Protein AF-A0A5C7PJK4-F1 (afdb_monomer_lite)

Sequence (68 aa):
MAQQYISINVGKDGFKDSDFTTGTSSTAGDDIELRYNDATVLSKKQLIIALEALER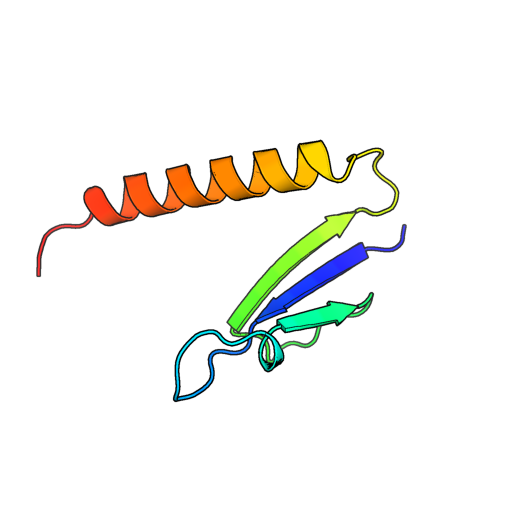RVISKATQLPKI

Radius of gyration: 14.39 Å; chains: 1; bounding box: 29×28×35 Å

Foldseek 3Di:
DQKKKWFFAADPVGDDPVRIDIDRDDDPRTPDMDIDDPPDPCDPVNVVVVVVVVVCVVVVVVVVDDDD

pLDDT: mean 74.58, std 10.15, range [50.88, 86.62]

Secondary structure (DSSP, 8-state):
-PEEEEEE--BTTB--GGGEEEESS--TT-SEEEEEETTS---HHHHHHHHHHHHHHHHHHHTTSPP-

Structure (mmCIF, N/CA/C/O backbone):
data_AF-A0A5C7PJK4-F1
#
_entry.id   AF-A0A5C7PJK4-F1
#
loop_
_atom_site.group_PDB
_atom_site.id
_atom_site.type_symbol
_atom_site.label_atom_id
_atom_site.label_alt_id
_atom_site.label_comp_id
_atom_site.label_asym_id
_atom_site.label_entity_id
_atom_site.label_seq_id
_atom_site.pdbx_PDB_ins_code
_atom_site.Cartn_x
_atom_site.Cartn_y
_atom_site.Cartn_z
_atom_site.occupancy
_atom_site.B_iso_or_equiv
_atom_site.auth_seq_id
_atom_site.auth_comp_id
_atom_site.auth_asym_id
_atom_site.auth_atom_id
_atom_site.pdbx_PDB_model_num
ATOM 1 N N . MET A 1 1 ? 3.867 -12.715 -15.032 1.00 53.06 1 MET A N 1
ATOM 2 C CA . MET A 1 1 ? 3.451 -11.452 -14.385 1.00 53.06 1 MET A CA 1
ATOM 3 C C . MET A 1 1 ? 3.622 -11.653 -12.888 1.00 53.06 1 MET A C 1
ATOM 5 O O . MET A 1 1 ? 2.760 -12.279 -12.282 1.00 53.06 1 MET A O 1
ATOM 9 N N . ALA A 1 2 ? 4.770 -11.274 -12.322 1.00 56.66 2 ALA A N 1
ATOM 10 C CA . ALA A 1 2 ? 4.990 -11.413 -10.884 1.00 56.66 2 ALA A CA 1
ATOM 11 C C . ALA A 1 2 ? 4.186 -10.317 -10.169 1.00 56.66 2 ALA A C 1
ATOM 13 O O . ALA A 1 2 ? 4.366 -9.131 -10.442 1.00 56.66 2 ALA A O 1
ATOM 14 N N . GLN A 1 3 ? 3.243 -10.714 -9.317 1.00 68.25 3 GLN A N 1
ATOM 15 C CA . GLN A 1 3 ? 2.559 -9.783 -8.426 1.00 68.25 3 GLN A CA 1
ATOM 16 C C . GLN A 1 3 ? 3.439 -9.646 -7.190 1.00 68.25 3 GLN A C 1
ATOM 18 O O . GLN A 1 3 ? 3.686 -10.641 -6.512 1.00 68.25 3 GLN A O 1
ATOM 23 N N . GLN A 1 4 ? 3.948 -8.445 -6.937 1.00 78.31 4 GLN A N 1
ATOM 24 C CA . GLN A 1 4 ? 4.592 -8.141 -5.667 1.00 78.31 4 GLN A CA 1
ATOM 25 C C . GLN A 1 4 ? 3.521 -7.659 -4.692 1.00 78.31 4 GLN A C 1
ATOM 27 O O . GLN A 1 4 ? 2.521 -7.052 -5.095 1.00 78.31 4 GLN A O 1
ATOM 32 N N . TYR A 1 5 ? 3.719 -7.940 -3.412 1.00 82.69 5 TYR A N 1
ATOM 33 C CA . TYR A 1 5 ? 2.844 -7.434 -2.368 1.00 82.69 5 TYR A CA 1
ATOM 34 C C . TYR A 1 5 ? 3.651 -6.882 -1.198 1.00 82.69 5 TYR A C 1
ATOM 36 O O . TYR A 1 5 ? 4.767 -7.329 -0.925 1.00 82.69 5 TYR A O 1
ATOM 44 N N . ILE A 1 6 ? 3.053 -5.895 -0.540 1.00 83.31 6 ILE A N 1
ATOM 45 C CA . ILE A 1 6 ? 3.410 -5.427 0.794 1.00 83.31 6 ILE A CA 1
ATOM 46 C C . ILE A 1 6 ? 2.182 -5.698 1.655 1.00 83.31 6 ILE A C 1
ATOM 48 O O . ILE A 1 6 ? 1.094 -5.232 1.315 1.00 83.31 6 ILE A O 1
ATOM 52 N N . SER A 1 7 ? 2.333 -6.443 2.739 1.00 85.00 7 SER A N 1
ATOM 53 C CA . SER A 1 7 ? 1.261 -6.674 3.701 1.00 85.00 7 SER A CA 1
ATOM 54 C C . SER A 1 7 ? 1.674 -6.288 5.111 1.00 85.00 7 SER A C 1
ATOM 56 O O . SER A 1 7 ? 2.862 -6.135 5.400 1.00 85.00 7 SER A O 1
ATOM 58 N N . ILE A 1 8 ? 0.676 -6.076 5.963 1.00 84.75 8 ILE A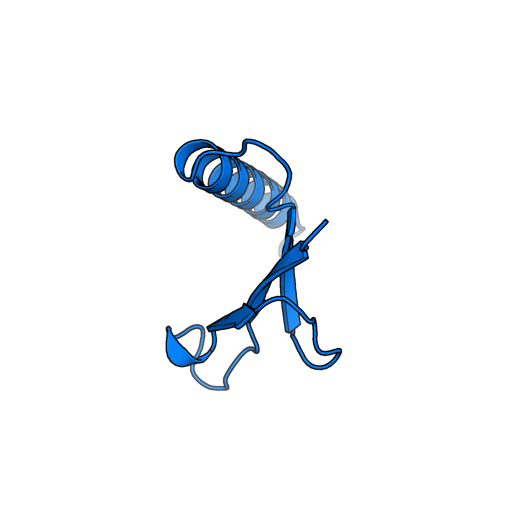 N 1
ATOM 59 C CA . ILE A 1 8 ? 0.836 -5.784 7.382 1.00 84.75 8 ILE A CA 1
ATOM 60 C C . ILE A 1 8 ? -0.095 -6.674 8.186 1.00 84.75 8 ILE A C 1
ATOM 62 O O . ILE A 1 8 ? -1.288 -6.767 7.879 1.00 84.75 8 ILE A O 1
ATOM 66 N N . ASN A 1 9 ? 0.442 -7.193 9.287 1.00 79.44 9 ASN A N 1
ATOM 67 C CA . ASN A 1 9 ? -0.328 -7.871 10.319 1.00 79.44 9 ASN A CA 1
ATOM 68 C C . ASN A 1 9 ? -0.229 -7.007 11.578 1.00 79.44 9 ASN A C 1
ATOM 70 O O . ASN A 1 9 ? 0.864 -6.755 12.083 1.00 79.44 9 ASN A O 1
ATOM 74 N N . VAL A 1 10 ? -1.356 -6.490 12.056 1.00 73.50 10 VAL A N 1
ATOM 75 C CA . VAL A 1 10 ? -1.414 -5.550 13.173 1.00 73.50 10 VAL A CA 1
ATOM 76 C C . VAL A 1 10 ? -0.967 -6.263 14.447 1.00 73.50 10 VAL A C 1
ATOM 78 O O . VAL A 1 10 ? -1.679 -7.090 15.022 1.00 73.50 10 VAL A O 1
ATOM 81 N N . GLY A 1 11 ? 0.232 -5.923 14.915 1.00 65.81 11 GLY A N 1
ATOM 82 C CA . GLY A 1 11 ? 0.718 -6.336 16.222 1.00 65.81 11 GLY A CA 1
ATOM 83 C C . GLY A 1 11 ? -0.029 -5.629 17.357 1.00 65.81 11 GLY A C 1
ATOM 84 O O . GLY A 1 11 ? -0.594 -4.548 17.196 1.00 65.81 11 GLY A O 1
ATOM 85 N N . LYS A 1 12 ? 0.023 -6.212 18.562 1.00 58.12 12 LYS A N 1
ATOM 86 C CA . LYS A 1 12 ? -0.545 -5.616 19.790 1.00 58.12 12 LYS A CA 1
ATOM 87 C C . LYS A 1 12 ? 0.006 -4.212 20.116 1.00 58.12 12 LYS A C 1
ATOM 89 O O . LYS A 1 12 ? -0.644 -3.485 20.859 1.00 58.12 12 LYS A O 1
ATOM 94 N N . ASP A 1 13 ? 1.167 -3.850 19.565 1.00 67.19 13 ASP A N 1
ATOM 95 C CA . ASP A 1 13 ? 1.936 -2.645 19.911 1.00 67.19 13 ASP A CA 1
ATOM 96 C C . ASP A 1 13 ? 1.876 -1.535 18.837 1.00 67.19 13 ASP A C 1
ATOM 98 O O . ASP A 1 13 ? 2.645 -0.576 18.900 1.00 67.19 13 ASP A O 1
ATOM 102 N N . GLY A 1 14 ? 0.981 -1.644 17.848 1.00 69.25 14 GLY A N 1
ATOM 103 C CA . GLY A 1 14 ? 0.887 -0.710 16.715 1.00 69.25 14 GLY A CA 1
ATOM 104 C C . GLY A 1 14 ? 1.671 -1.175 15.483 1.00 69.25 14 GLY A C 1
ATOM 105 O O . GLY A 1 14 ? 2.031 -2.342 15.403 1.00 69.25 14 GLY A O 1
ATOM 106 N N . PHE A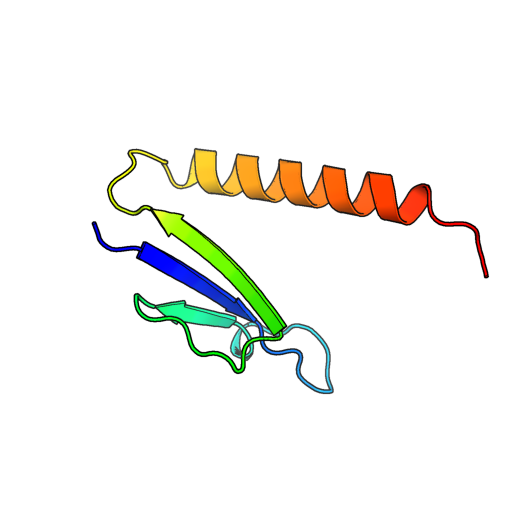 1 15 ? 1.902 -0.270 14.520 1.00 77.69 15 PHE A N 1
ATOM 107 C CA . PHE A 1 15 ? 2.654 -0.558 13.290 1.00 77.69 15 PHE A CA 1
ATOM 108 C C . PHE A 1 15 ? 4.159 -0.351 13.511 1.00 77.69 15 PHE A C 1
ATOM 110 O O . PHE A 1 15 ? 4.607 0.785 13.684 1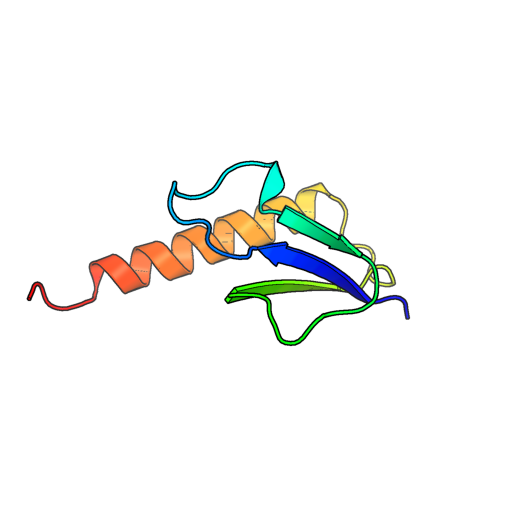.00 77.69 15 PHE A O 1
ATOM 117 N N . LYS A 1 16 ? 4.942 -1.429 13.472 1.00 83.75 16 LYS A N 1
ATOM 118 C CA . LYS A 1 16 ? 6.419 -1.401 13.452 1.00 83.75 16 LYS A CA 1
ATOM 119 C C . LYS A 1 16 ? 6.939 -2.049 12.174 1.00 83.75 16 LYS A C 1
ATOM 121 O O . LYS A 1 16 ? 6.263 -2.884 11.588 1.00 83.75 16 LYS A O 1
ATOM 126 N N . ASP A 1 17 ? 8.164 -1.717 11.765 1.00 80.38 17 ASP A N 1
ATOM 127 C CA . ASP A 1 17 ? 8.758 -2.231 10.518 1.00 80.38 17 ASP A CA 1
ATOM 128 C C . ASP A 1 17 ? 8.736 -3.766 10.418 1.00 80.38 17 ASP A C 1
ATOM 130 O O . ASP A 1 17 ? 8.580 -4.314 9.332 1.00 80.38 17 ASP A O 1
ATOM 134 N N . SER A 1 18 ? 8.836 -4.474 11.549 1.00 82.62 18 SER A N 1
ATOM 135 C CA . SER A 1 18 ? 8.771 -5.940 11.590 1.00 82.62 18 SER A CA 1
ATOM 136 C C . SER A 1 18 ? 7.396 -6.524 11.262 1.00 82.62 18 SER A C 1
ATOM 138 O O . SER A 1 18 ? 7.299 -7.725 11.035 1.00 82.62 18 SER A O 1
ATOM 140 N N . ASP A 1 19 ? 6.341 -5.711 11.296 1.00 81.50 19 ASP A N 1
ATOM 141 C CA . ASP A 1 19 ? 4.979 -6.138 10.968 1.00 81.50 19 ASP A CA 1
ATOM 142 C C . ASP A 1 19 ? 4.734 -6.141 9.454 1.00 81.50 19 ASP A C 1
ATOM 144 O O . ASP A 1 19 ? 3.713 -6.655 8.997 1.00 81.50 19 ASP A O 1
ATOM 148 N N . PHE A 1 20 ? 5.657 -5.567 8.673 1.00 84.25 20 PHE A N 1
ATOM 149 C CA . PHE A 1 20 ? 5.562 -5.507 7.224 1.00 84.25 20 PHE A CA 1
ATOM 150 C C . PHE A 1 20 ? 6.191 -6.743 6.589 1.00 84.25 20 PHE A C 1
ATOM 152 O O . PHE A 1 20 ? 7.370 -7.043 6.791 1.00 84.25 20 PHE A O 1
ATOM 159 N N . THR A 1 21 ? 5.424 -7.415 5.738 1.00 85.06 21 THR A N 1
ATOM 160 C CA . THR A 1 21 ? 5.908 -8.526 4.916 1.00 85.06 21 THR A CA 1
ATOM 161 C C . THR A 1 21 ? 5.925 -8.108 3.453 1.00 85.06 21 THR A C 1
ATOM 163 O O . THR A 1 21 ? 5.008 -7.449 2.968 1.00 85.06 21 THR A O 1
ATOM 166 N N . THR A 1 22 ? 6.983 -8.483 2.731 1.00 83.94 22 THR A N 1
ATOM 167 C CA . THR A 1 22 ? 7.058 -8.305 1.275 1.00 83.94 22 THR A CA 1
ATOM 168 C C . THR A 1 22 ? 7.329 -9.636 0.599 1.00 83.94 22 THR A C 1
ATOM 170 O O . THR A 1 22 ? 8.063 -10.472 1.127 1.00 83.94 22 THR A O 1
ATOM 173 N N . GLY A 1 23 ? 6.745 -9.851 -0.576 1.00 80.69 23 GLY A N 1
ATOM 174 C CA . GLY A 1 23 ? 6.941 -11.103 -1.294 1.00 80.69 23 GLY A CA 1
ATOM 175 C C . GLY A 1 23 ? 6.227 -11.155 -2.635 1.00 80.69 23 GLY A C 1
ATOM 176 O O . GLY A 1 23 ? 5.787 -10.141 -3.177 1.00 80.69 23 GLY A O 1
ATOM 177 N N . THR A 1 24 ? 6.120 -12.370 -3.175 1.00 79.31 24 THR A N 1
ATOM 178 C CA . THR A 1 24 ? 5.440 -12.655 -4.453 1.00 79.31 24 THR A CA 1
ATOM 179 C C . THR A 1 24 ? 4.261 -13.629 -4.318 1.00 79.31 24 THR A C 1
ATOM 181 O O . THR A 1 24 ? 3.595 -13.941 -5.304 1.00 79.31 24 THR A O 1
ATOM 184 N N . SER A 1 25 ? 3.969 -14.085 -3.094 1.00 73.50 25 SER A N 1
ATOM 185 C CA . SER A 1 25 ? 2.841 -14.956 -2.750 1.00 73.50 25 SER A CA 1
ATOM 186 C C . SER A 1 25 ? 2.141 -14.471 -1.478 1.00 73.50 25 SER A C 1
ATOM 188 O O . SER A 1 25 ? 2.736 -14.507 -0.408 1.00 73.50 25 SER A O 1
ATOM 190 N N . SER A 1 26 ? 0.886 -14.048 -1.606 1.00 69.38 26 SER A N 1
ATOM 191 C CA . SER A 1 26 ? 0.051 -13.574 -0.494 1.00 69.38 26 SER A CA 1
ATOM 192 C C . SER A 1 26 ? -0.356 -14.701 0.462 1.00 69.38 26 SER A C 1
ATOM 194 O O . SER A 1 26 ? -0.619 -15.826 0.021 1.00 69.38 26 SER A O 1
ATOM 196 N N . THR A 1 27 ? -0.473 -14.379 1.750 1.00 66.81 27 THR A N 1
ATOM 197 C CA . THR A 1 27 ? -1.041 -15.245 2.789 1.00 66.81 27 THR A CA 1
ATOM 198 C C . THR A 1 27 ? -2.379 -14.694 3.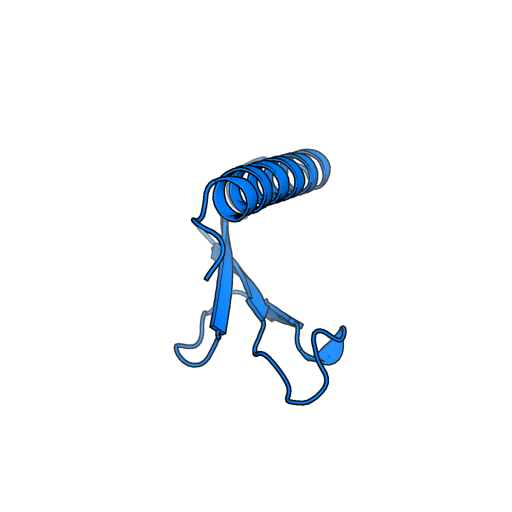283 1.00 66.81 27 THR A C 1
ATOM 200 O O . THR A 1 27 ? -2.521 -13.507 3.535 1.00 66.81 27 THR A O 1
ATOM 203 N N . ALA A 1 28 ? -3.379 -15.561 3.482 1.00 69.19 28 ALA A N 1
ATOM 204 C CA . ALA A 1 28 ? -4.724 -15.162 3.932 1.00 69.19 28 ALA A CA 1
ATOM 205 C C . ALA A 1 28 ? -4.795 -14.645 5.389 1.00 69.19 28 ALA A C 1
ATOM 207 O O . ALA A 1 28 ? -5.889 -14.425 5.901 1.00 69.19 28 ALA A O 1
ATOM 208 N N . GLY A 1 29 ? -3.655 -14.524 6.071 1.00 72.69 29 GLY A N 1
ATOM 209 C CA . GLY A 1 29 ? -3.560 -14.105 7.468 1.00 72.69 29 GLY A CA 1
ATOM 210 C C . GLY A 1 29 ? -3.245 -12.624 7.659 1.00 72.69 29 GLY A C 1
ATOM 211 O O . GLY A 1 29 ? -3.085 -12.214 8.805 1.00 72.69 29 GLY A O 1
ATOM 212 N N . ASP A 1 30 ? -3.125 -11.855 6.577 1.00 77.50 30 ASP A N 1
ATOM 213 C CA . ASP A 1 30 ? -2.662 -10.474 6.650 1.00 77.50 30 ASP A CA 1
ATOM 214 C C . ASP A 1 30 ? -3.838 -9.497 6.774 1.00 77.50 30 ASP A C 1
ATOM 216 O O . ASP A 1 30 ? -4.840 -9.625 6.066 1.00 77.50 30 ASP A O 1
ATOM 220 N N . ASP A 1 31 ? -3.728 -8.515 7.673 1.00 79.56 31 ASP A N 1
ATOM 221 C CA . ASP A 1 31 ? -4.825 -7.584 7.978 1.00 79.56 31 ASP A CA 1
ATOM 222 C C . ASP A 1 31 ? -5.030 -6.553 6.863 1.00 79.56 31 ASP A C 1
ATOM 224 O O . ASP A 1 31 ? -6.157 -6.173 6.534 1.00 79.56 31 ASP A O 1
ATOM 228 N N . ILE A 1 32 ? -3.927 -6.080 6.280 1.00 80.81 32 ILE A N 1
ATOM 229 C CA . ILE A 1 32 ? -3.924 -5.151 5.151 1.00 80.81 32 ILE A CA 1
ATOM 230 C C . ILE A 1 32 ? -2.904 -5.643 4.134 1.00 80.81 32 ILE A C 1
ATOM 232 O O . ILE A 1 32 ? -1.760 -5.922 4.477 1.00 80.81 32 ILE A O 1
ATOM 236 N N . GLU A 1 33 ? -3.294 -5.674 2.863 1.00 83.19 33 GLU A N 1
ATOM 237 C CA . GLU A 1 33 ? -2.410 -6.060 1.771 1.00 83.19 33 GLU A CA 1
ATOM 238 C C . GLU A 1 33 ? -2.504 -5.080 0.601 1.00 83.19 33 GLU A C 1
ATOM 240 O O . GLU A 1 33 ? -3.590 -4.727 0.131 1.00 83.19 33 GLU A O 1
ATOM 245 N N . LEU A 1 34 ? -1.342 -4.668 0.098 1.00 80.94 34 LEU A N 1
ATOM 246 C CA . LEU A 1 34 ? -1.194 -3.827 -1.075 1.00 80.94 34 LEU A CA 1
ATOM 247 C C . LEU A 1 34 ? -0.426 -4.589 -2.153 1.00 80.94 34 LEU A C 1
ATOM 249 O O . LEU A 1 34 ? 0.770 -4.851 -2.031 1.00 80.94 34 LEU A O 1
ATOM 253 N N . ARG A 1 35 ? -1.130 -4.935 -3.233 1.00 81.25 35 ARG A N 1
ATOM 254 C CA . ARG A 1 35 ? -0.554 -5.619 -4.395 1.00 81.25 35 ARG A CA 1
ATOM 255 C C . ARG A 1 35 ? -0.231 -4.632 -5.500 1.00 81.25 35 ARG A C 1
ATOM 257 O O . ARG A 1 35 ? -1.057 -3.789 -5.849 1.00 81.25 35 ARG A O 1
ATOM 264 N N . TYR A 1 36 ? 0.935 -4.796 -6.107 1.00 77.25 36 TYR A N 1
ATOM 265 C CA . TYR A 1 36 ? 1.322 -4.062 -7.303 1.00 77.25 36 TYR A CA 1
ATOM 266 C C . TYR A 1 36 ? 1.958 -5.000 -8.325 1.00 77.25 36 TYR A C 1
ATOM 268 O O . TYR A 1 36 ? 2.584 -6.013 -8.007 1.00 77.25 36 TYR A O 1
ATOM 276 N N . ASN A 1 37 ? 1.737 -4.686 -9.597 1.00 75.38 37 ASN A N 1
ATOM 277 C CA . ASN A 1 37 ? 2.239 -5.501 -10.688 1.00 75.38 37 ASN A CA 1
ATOM 278 C C . ASN A 1 37 ? 3.664 -5.060 -11.038 1.00 75.38 37 ASN A C 1
ATOM 280 O O . ASN A 1 37 ? 3.865 -3.950 -11.529 1.00 75.38 37 ASN A O 1
ATOM 284 N N . ASP A 1 38 ? 4.639 -5.942 -10.835 1.00 67.25 38 ASP A N 1
ATOM 285 C CA . ASP A 1 38 ? 6.043 -5.699 -11.197 1.00 67.25 38 ASP A CA 1
ATOM 286 C C . ASP A 1 38 ? 6.231 -5.597 -12.722 1.00 67.25 38 ASP A C 1
ATOM 288 O O . ASP A 1 38 ? 7.129 -4.936 -13.229 1.00 67.25 38 ASP A O 1
ATOM 292 N N . ALA A 1 39 ? 5.320 -6.199 -13.495 1.00 58.12 39 ALA A N 1
ATOM 293 C CA . ALA A 1 39 ? 5.350 -6.109 -14.953 1.00 58.12 39 ALA A CA 1
ATOM 294 C C . ALA A 1 39 ? 4.848 -4.759 -15.495 1.00 58.12 39 ALA A C 1
ATOM 296 O O . ALA A 1 39 ? 4.931 -4.512 -16.698 1.00 58.12 39 ALA A O 1
ATOM 297 N N . THR A 1 40 ? 4.302 -3.890 -14.638 1.00 60.47 40 THR A N 1
ATOM 298 C CA . THR A 1 40 ? 3.956 -2.520 -15.027 1.00 60.47 40 THR A CA 1
ATOM 299 C C . THR A 1 40 ? 5.084 -1.576 -14.647 1.00 60.47 40 THR A C 1
ATOM 301 O O . THR A 1 40 ? 5.615 -1.658 -13.548 1.00 60.47 40 THR A O 1
ATOM 304 N N . VAL A 1 41 ? 5.417 -0.659 -15.562 1.00 60.84 41 VAL A N 1
ATOM 305 C CA . VAL A 1 41 ? 6.462 0.384 -15.479 1.00 60.84 41 VAL A CA 1
ATOM 306 C C . VAL A 1 41 ? 6.138 1.441 -14.406 1.00 60.84 41 VAL A C 1
ATOM 308 O O . VAL A 1 41 ? 6.252 2.643 -14.631 1.00 60.84 41 VAL A O 1
ATOM 311 N N . LEU A 1 42 ? 5.648 1.036 -13.239 1.00 68.31 42 LEU A N 1
ATOM 312 C CA . LEU A 1 42 ? 5.468 1.938 -12.120 1.00 68.31 42 LEU A CA 1
ATOM 313 C C . LEU A 1 42 ? 6.838 2.138 -11.490 1.00 68.31 42 LEU A C 1
ATOM 315 O O . LEU A 1 42 ? 7.361 1.297 -10.764 1.00 68.31 42 LEU A O 1
ATOM 319 N N . SER A 1 43 ? 7.439 3.283 -11.792 1.00 73.81 43 SER A N 1
ATOM 320 C CA . SER A 1 43 ? 8.603 3.744 -11.048 1.00 73.81 43 SER A CA 1
ATOM 321 C C . SER A 1 43 ? 8.265 3.815 -9.555 1.00 73.81 43 SER A C 1
ATOM 323 O O . SER A 1 43 ? 7.126 4.108 -9.178 1.00 73.81 43 SER A O 1
ATOM 325 N N . LYS A 1 44 ? 9.271 3.646 -8.686 1.00 72.62 44 LYS A N 1
ATOM 326 C CA . LYS A 1 44 ? 9.118 3.843 -7.230 1.00 72.62 44 LYS A CA 1
ATOM 327 C C . LYS A 1 44 ? 8.398 5.157 -6.892 1.00 72.62 44 LYS A C 1
ATOM 329 O O . LYS A 1 44 ? 7.590 5.205 -5.974 1.00 72.62 44 LYS A O 1
ATOM 334 N N . LYS A 1 45 ? 8.633 6.209 -7.687 1.00 78.88 45 LYS A N 1
ATOM 335 C CA . LYS A 1 45 ? 7.959 7.506 -7.563 1.00 78.88 45 LYS A CA 1
ATOM 336 C C . LYS A 1 45 ? 6.443 7.413 -7.770 1.00 78.88 45 LYS A C 1
ATOM 338 O O . LYS A 1 45 ? 5.693 8.010 -7.009 1.00 78.88 45 LYS A O 1
ATOM 343 N N . GLN A 1 46 ? 5.984 6.684 -8.785 1.00 81.06 46 GLN A N 1
ATOM 344 C CA . GLN A 1 46 ? 4.550 6.510 -9.041 1.00 81.06 46 GLN A CA 1
ATOM 345 C C . GLN A 1 46 ? 3.877 5.661 -7.961 1.00 81.06 46 GLN A C 1
ATOM 347 O O . GLN A 1 46 ? 2.743 5.960 -7.596 1.00 81.06 46 GLN A O 1
ATOM 352 N N . LEU A 1 47 ? 4.580 4.662 -7.414 1.00 79.00 47 LEU A N 1
ATOM 353 C CA . LEU A 1 47 ? 4.089 3.894 -6.269 1.00 79.00 47 LEU A CA 1
ATOM 354 C C . LEU A 1 47 ? 3.871 4.799 -5.046 1.00 79.00 47 LEU A C 1
ATOM 356 O O . LEU A 1 47 ? 2.797 4.766 -4.456 1.00 79.00 47 LEU A O 1
ATOM 360 N N . ILE A 1 48 ? 4.833 5.670 -4.724 1.00 83.25 48 ILE A N 1
ATOM 361 C CA . ILE A 1 48 ? 4.704 6.640 -3.621 1.00 83.25 48 ILE A CA 1
ATOM 362 C C . ILE A 1 48 ? 3.516 7.586 -3.851 1.00 83.25 48 ILE A C 1
ATOM 364 O O . ILE A 1 48 ? 2.680 7.743 -2.968 1.00 83.25 48 ILE A O 1
ATOM 368 N N . ILE A 1 49 ? 3.376 8.153 -5.056 1.00 86.25 49 ILE A N 1
ATOM 369 C CA . ILE A 1 49 ? 2.249 9.046 -5.388 1.00 86.25 49 ILE A CA 1
ATOM 370 C C . ILE A 1 49 ? 0.899 8.329 -5.219 1.00 86.25 49 ILE A C 1
ATOM 372 O O . ILE A 1 49 ? -0.067 8.926 -4.736 1.00 86.25 49 ILE A O 1
ATOM 376 N N . ALA A 1 50 ? 0.816 7.054 -5.608 1.00 83.31 50 ALA A N 1
ATOM 377 C CA . ALA A 1 50 ? -0.391 6.255 -5.431 1.00 83.31 50 ALA A CA 1
ATOM 378 C C . ALA A 1 50 ? -0.711 6.022 -3.943 1.00 83.31 50 ALA A C 1
ATOM 380 O O . ALA A 1 50 ? -1.873 6.150 -3.551 1.00 83.31 50 ALA A O 1
ATOM 381 N N . LEU A 1 51 ? 0.303 5.751 -3.114 1.00 84.94 51 LEU A N 1
ATOM 382 C CA . LEU A 1 51 ? 0.151 5.604 -1.662 1.00 84.94 51 LEU A CA 1
ATOM 383 C C . LEU A 1 51 ? -0.342 6.901 -1.008 1.00 84.94 51 LEU A C 1
ATOM 385 O O . LEU A 1 51 ? -1.318 6.871 -0.263 1.00 84.94 51 LEU A O 1
ATOM 389 N N . GLU A 1 52 ? 0.235 8.052 -1.357 1.00 86.62 52 GLU A N 1
ATOM 390 C CA . GLU A 1 52 ? -0.219 9.361 -0.857 1.00 86.62 52 GLU A CA 1
ATOM 391 C C . GLU A 1 52 ? -1.661 9.684 -1.289 1.00 86.62 52 GLU A C 1
ATOM 393 O O . GLU A 1 52 ? -2.444 10.300 -0.560 1.00 86.62 52 GLU A O 1
ATOM 398 N N . ALA A 1 53 ? -2.042 9.314 -2.516 1.00 85.00 53 ALA A N 1
ATOM 399 C CA . ALA A 1 53 ? -3.414 9.480 -2.989 1.00 85.00 53 ALA A CA 1
ATOM 400 C C . ALA A 1 53 ? -4.395 8.589 -2.209 1.00 85.00 53 ALA A C 1
ATOM 402 O O . ALA A 1 53 ? -5.486 9.049 -1.855 1.00 85.00 53 ALA A O 1
ATOM 403 N N . LEU A 1 54 ? -3.999 7.349 -1.909 1.00 84.44 54 LEU A N 1
ATOM 404 C CA . LEU A 1 54 ? -4.778 6.425 -1.088 1.00 84.44 54 LEU A CA 1
ATOM 405 C C . LEU A 1 54 ? -4.940 6.957 0.341 1.00 84.44 54 LEU A C 1
ATOM 407 O O . LEU A 1 54 ? -6.063 7.006 0.843 1.00 84.44 54 LEU A O 1
ATOM 411 N N . GLU A 1 55 ? -3.860 7.435 0.955 1.00 85.69 55 GLU A N 1
ATOM 412 C CA . GLU A 1 55 ? -3.882 8.056 2.281 1.00 85.69 55 GLU A CA 1
ATOM 413 C C . GLU A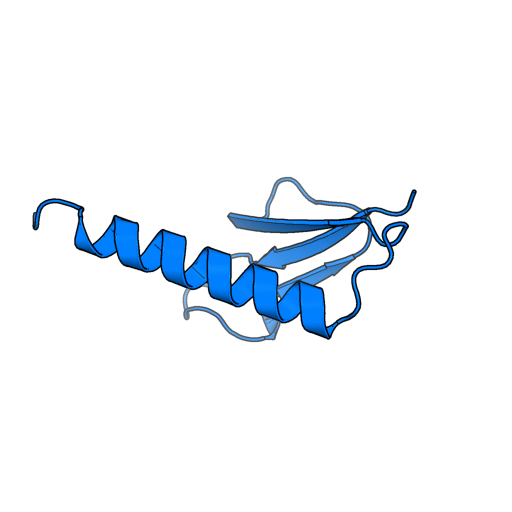 1 55 ? -4.876 9.227 2.325 1.00 85.69 55 GLU A C 1
ATOM 415 O O . GLU A 1 55 ? -5.806 9.231 3.138 1.00 85.69 55 GLU A O 1
ATOM 420 N N . ARG A 1 56 ? -4.774 10.174 1.380 1.00 83.88 56 ARG A N 1
ATOM 421 C CA . ARG A 1 56 ? -5.719 11.300 1.270 1.00 83.88 56 ARG A CA 1
ATOM 422 C C . ARG A 1 56 ? -7.167 10.833 1.133 1.00 83.88 56 ARG A C 1
ATOM 424 O O . ARG A 1 56 ? -8.065 11.420 1.739 1.00 83.88 56 ARG A O 1
ATOM 431 N N . ARG A 1 57 ? -7.414 9.774 0.358 1.00 82.81 57 ARG A N 1
ATOM 432 C CA . ARG A 1 57 ? -8.755 9.207 0.146 1.00 82.81 57 ARG A CA 1
ATOM 433 C C . ARG A 1 57 ? -9.330 8.592 1.423 1.00 82.81 57 ARG A C 1
ATOM 435 O O . ARG A 1 57 ? -10.533 8.751 1.656 1.00 82.81 57 ARG A O 1
ATOM 442 N N . VAL A 1 58 ? -8.503 7.904 2.210 1.00 82.88 58 VAL A N 1
ATOM 443 C CA . VAL A 1 58 ? -8.886 7.288 3.490 1.00 82.88 58 VAL A CA 1
ATOM 444 C C . VAL A 1 58 ? -9.143 8.367 4.538 1.00 82.88 58 VAL A C 1
ATOM 446 O O . VAL A 1 58 ? -10.226 8.384 5.120 1.00 82.88 58 VAL A O 1
ATOM 449 N N . ILE A 1 59 ? -8.231 9.329 4.706 1.00 83.50 59 ILE A N 1
ATOM 450 C CA . ILE A 1 59 ? -8.388 10.449 5.653 1.00 83.50 59 ILE A CA 1
ATOM 451 C C . ILE A 1 59 ? -9.636 11.276 5.323 1.00 83.50 59 ILE A C 1
ATOM 453 O O . ILE A 1 59 ? -10.438 11.588 6.208 1.00 83.50 59 ILE A O 1
ATOM 457 N N . SER A 1 60 ? -9.851 11.590 4.041 1.00 81.00 60 SER A N 1
ATOM 458 C CA . SER A 1 60 ? -11.047 12.307 3.581 1.00 81.00 60 SER A CA 1
ATOM 459 C C . SER A 1 60 ? -12.344 11.556 3.895 1.00 81.00 60 SER A C 1
ATOM 461 O O . SER A 1 60 ? -13.376 12.189 4.102 1.00 81.00 60 SER A O 1
ATOM 463 N N . LYS A 1 61 ? -12.324 10.218 3.948 1.00 68.94 61 LYS A N 1
ATOM 464 C CA . LYS A 1 61 ? -13.497 9.439 4.368 1.00 68.94 61 LYS A CA 1
ATOM 465 C C . LYS A 1 61 ? -13.624 9.322 5.868 1.00 68.94 61 LYS A C 1
ATOM 467 O O . LYS A 1 61 ? -14.742 9.421 6.355 1.00 68.94 61 LYS A O 1
ATOM 472 N N . ALA A 1 62 ? -12.520 9.169 6.588 1.00 61.94 62 ALA A N 1
ATOM 473 C CA . ALA A 1 62 ? -12.525 9.142 8.044 1.00 61.94 62 ALA A CA 1
ATOM 474 C C . ALA A 1 62 ? -13.111 10.440 8.625 1.00 61.94 62 ALA A C 1
ATOM 476 O O . ALA A 1 62 ? -13.911 10.402 9.551 1.00 61.94 62 ALA A O 1
ATOM 477 N N . THR A 1 63 ? -12.801 11.586 8.014 1.00 59.19 63 THR A N 1
ATOM 478 C CA . THR A 1 63 ? -13.369 12.898 8.383 1.00 59.19 63 THR A CA 1
ATOM 479 C C . THR A 1 63 ? -14.847 13.074 8.018 1.00 59.19 63 THR A C 1
ATOM 481 O O . THR A 1 63 ? -15.490 13.981 8.540 1.00 59.19 63 THR A O 1
ATOM 484 N N . GLN A 1 64 ? -15.402 12.217 7.156 1.00 58.50 64 GLN A N 1
ATOM 485 C CA . GLN A 1 64 ? -16.827 12.201 6.800 1.00 58.50 64 GLN A CA 1
ATOM 486 C C . GLN A 1 64 ? -17.653 11.224 7.650 1.00 58.50 64 GLN A C 1
ATOM 488 O O . GLN A 1 64 ? -18.875 11.188 7.498 1.00 58.50 64 GLN A O 1
ATOM 493 N N . LEU A 1 65 ? -17.027 10.420 8.517 1.00 55.03 65 LEU A N 1
ATOM 494 C CA . LEU A 1 65 ? -17.759 9.520 9.405 1.00 55.03 65 LEU A CA 1
ATOM 495 C C . LEU A 1 65 ? -18.413 10.325 10.541 1.00 55.03 65 LEU A C 1
ATOM 497 O O . LEU A 1 65 ? -17.770 11.217 11.104 1.00 55.03 65 LEU A O 1
ATOM 501 N N . PRO A 1 66 ? -19.683 10.044 10.888 1.00 50.88 66 PRO A N 1
ATOM 502 C CA . PRO A 1 66 ? -20.327 10.693 12.020 1.00 50.88 66 PRO A CA 1
ATOM 503 C C . PRO A 1 66 ? -19.541 10.384 13.298 1.00 50.88 66 PRO A C 1
ATOM 505 O O . PRO A 1 66 ? -19.143 9.242 13.530 1.00 50.88 66 PRO A O 1
ATOM 508 N N . LYS A 1 67 ? -19.295 11.419 14.110 1.00 55.91 67 LYS A N 1
ATOM 509 C CA . LYS A 1 67 ? -18.694 11.253 15.436 1.00 55.91 67 LYS A CA 1
ATOM 510 C C . LYS A 1 67 ? -19.653 10.412 16.282 1.00 55.91 67 LYS A C 1
ATOM 512 O O . LYS A 1 67 ? -20.819 10.787 16.397 1.00 55.91 67 LYS A O 1
ATOM 517 N N . ILE A 1 68 ? -19.160 9.278 16.780 1.00 55.25 68 ILE A N 1
ATOM 518 C CA . ILE A 1 68 ? -19.867 8.382 17.707 1.00 55.25 68 ILE A CA 1
ATOM 519 C C . ILE A 1 68 ? -20.031 9.091 19.051 1.00 55.25 68 ILE A C 1
ATOM 521 O O . ILE A 1 68 ? -19.044 9.736 19.479 1.00 55.25 68 ILE A O 1
#